Protein AF-A0A959CHP0-F1 (afdb_monomer_lite)

pLDDT: mean 83.51, std 12.18, range [39.91, 97.44]

Foldseek 3Di:
DLQPDPLHLVVLVVVLVVVQVVADWDQDPPVGTDGDVVSNLVSLLVSLVSLLVSLVVSLVVCVVVLVVLVVVLVVLVVVLVVLCVVCVVVVPDDPVCVPVPDDSVVVNVVSVVVNVVSVVVSVVSVVVSVVSNVVSVVSNVVSCVVRPDDDD

Secondary structure (DSSP, 8-state):
-GGGSTT-HHHHHHHHHHHHHTSPEEE-GGG-EEE-HHHHHHHHHHHHHHHHHHHHHHHHHHHHHHHHHHHHHHHHHHHHHHHHHHHTTTTT--GGGGGSS--HHHHHHHHHHHHHHHHHHHHHHHHHHHHHHHHHHHHHHHHHHHHSPP--

Structure (mmCIF, N/CA/C/O backbone):
data_AF-A0A959CHP0-F1
#
_entry.id   AF-A0A959CHP0-F1
#
loop_
_atom_site.group_PDB
_atom_site.id
_atom_site.type_symbol
_atom_site.label_atom_id
_atom_site.label_alt_id
_atom_site.label_comp_id
_atom_site.label_asym_id
_atom_site.label_entity_id
_atom_site.label_seq_id
_atom_site.pdbx_PDB_ins_code
_atom_site.Cartn_x
_atom_site.Cartn_y
_atom_site.Cartn_z
_atom_site.occupancy
_atom_site.B_iso_or_equiv
_atom_site.auth_seq_id
_atom_site.auth_comp_id
_atom_site.auth_asym_id
_atom_site.auth_atom_id
_atom_site.pdbx_PDB_model_num
ATOM 1 N N . ALA A 1 1 ? -5.119 -7.737 -7.107 1.00 64.62 1 ALA A N 1
ATOM 2 C CA . ALA A 1 1 ? -4.441 -6.666 -6.349 1.00 64.62 1 ALA A CA 1
ATOM 3 C C . ALA A 1 1 ? -4.162 -7.187 -4.946 1.00 64.62 1 ALA A C 1
ATOM 5 O O . ALA A 1 1 ? -5.028 -7.884 -4.427 1.00 64.62 1 ALA A O 1
ATOM 6 N N . ILE A 1 2 ? -2.987 -6.911 -4.366 1.00 68.12 2 ILE A N 1
ATOM 7 C CA . ILE A 1 2 ? -2.627 -7.350 -2.997 1.00 68.12 2 ILE A CA 1
ATOM 8 C C . ILE A 1 2 ? -3.651 -6.820 -1.976 1.00 68.12 2 ILE A C 1
ATOM 10 O O . ILE A 1 2 ? -4.036 -7.533 -1.058 1.00 68.12 2 ILE A O 1
ATOM 14 N N . ASP A 1 3 ? -4.227 -5.648 -2.245 1.00 69.88 3 ASP A N 1
ATOM 15 C CA . ASP A 1 3 ? -5.275 -5.024 -1.428 1.00 69.88 3 ASP A CA 1
ATOM 16 C C . ASP A 1 3 ? -6.627 -5.784 -1.433 1.00 69.88 3 ASP A C 1
ATOM 18 O O . ASP A 1 3 ? -7.498 -5.505 -0.614 1.00 69.88 3 ASP A O 1
ATOM 22 N N . ASN A 1 4 ? -6.816 -6.775 -2.316 1.00 77.31 4 ASN A N 1
ATOM 23 C CA . ASN A 1 4 ? -8.032 -7.604 -2.394 1.00 77.31 4 ASN A CA 1
ATOM 24 C C . ASN A 1 4 ? -7.861 -8.985 -1.740 1.00 77.31 4 ASN A C 1
ATOM 26 O O . ASN A 1 4 ? -8.641 -9.896 -2.014 1.00 77.31 4 ASN A O 1
ATOM 30 N N . GLN A 1 5 ? -6.810 -9.180 -0.946 1.00 81.25 5 GLN A N 1
ATOM 31 C CA . GLN A 1 5 ? -6.627 -10.427 -0.211 1.00 81.25 5 GLN A CA 1
ATOM 32 C C . GLN A 1 5 ? -7.566 -10.519 0.998 1.00 81.25 5 GLN A C 1
ATOM 34 O O . GLN A 1 5 ? -7.949 -9.485 1.546 1.00 81.25 5 GLN A O 1
ATOM 39 N N . PRO A 1 6 ? -7.903 -11.744 1.444 1.00 83.50 6 PRO A N 1
ATOM 40 C CA . PRO A 1 6 ? -8.631 -11.939 2.691 1.00 83.50 6 PRO A CA 1
ATOM 41 C C . PRO A 1 6 ? -7.939 -11.222 3.857 1.00 83.50 6 PRO A C 1
ATOM 43 O O . PRO A 1 6 ? -6.713 -11.266 3.987 1.00 83.50 6 PRO A O 1
ATOM 46 N N . GLY A 1 7 ? -8.727 -10.580 4.711 1.00 85.19 7 GLY A N 1
ATOM 47 C CA . GLY A 1 7 ? -8.256 -9.766 5.826 1.00 85.19 7 GLY A CA 1
ATOM 48 C C . GLY A 1 7 ? -7.838 -8.345 5.446 1.00 85.19 7 GLY A C 1
ATOM 49 O O . GLY A 1 7 ? -7.156 -7.703 6.243 1.00 85.19 7 GLY A O 1
ATOM 50 N N . ASN A 1 8 ? -8.216 -7.848 4.263 1.00 91.88 8 ASN A N 1
ATOM 51 C CA . ASN A 1 8 ? -7.910 -6.478 3.850 1.00 91.88 8 ASN A CA 1
ATOM 52 C C . ASN A 1 8 ? -8.588 -5.408 4.721 1.00 91.88 8 ASN A C 1
ATOM 54 O O . ASN A 1 8 ? -9.454 -5.684 5.551 1.00 91.88 8 ASN A O 1
ATOM 58 N N . HIS A 1 9 ? -8.207 -4.148 4.494 1.00 92.75 9 HIS A N 1
ATOM 59 C CA . HIS A 1 9 ? -8.751 -3.012 5.239 1.00 92.75 9 HIS A CA 1
ATOM 60 C C . HIS A 1 9 ? -10.284 -2.943 5.188 1.00 92.75 9 HIS A C 1
ATOM 62 O O . HIS A 1 9 ? -10.900 -2.736 6.225 1.00 92.75 9 HIS A O 1
ATOM 68 N N . ALA A 1 10 ? -10.904 -3.209 4.034 1.00 93.81 10 ALA A N 1
ATOM 69 C CA . ALA A 1 10 ? -12.361 -3.176 3.900 1.00 93.81 10 ALA A CA 1
ATOM 70 C C . ALA A 1 10 ? -13.061 -4.262 4.740 1.00 93.81 10 ALA A C 1
ATOM 72 O O . ALA A 1 10 ? -14.099 -4.007 5.349 1.00 93.81 10 ALA A O 1
ATOM 73 N N . GLU A 1 11 ? -12.495 -5.468 4.803 1.00 94.88 11 GLU A N 1
ATOM 74 C CA . GLU A 1 11 ? -13.004 -6.547 5.653 1.00 94.88 11 GLU A CA 1
ATOM 75 C C . GLU A 1 11 ? -12.806 -6.245 7.142 1.00 94.88 11 GLU A C 1
ATOM 77 O O . GLU A 1 11 ? -13.680 -6.554 7.955 1.00 94.88 11 GLU A O 1
ATOM 82 N N . ILE A 1 12 ? -11.686 -5.613 7.508 1.00 95.81 12 ILE A N 1
ATOM 83 C CA . ILE A 1 12 ? -11.437 -5.159 8.881 1.00 95.81 12 ILE A CA 1
ATOM 84 C C . ILE A 1 12 ? -12.461 -4.083 9.280 1.00 95.81 12 ILE A C 1
ATOM 86 O O . ILE A 1 12 ? -13.065 -4.203 10.346 1.00 95.81 12 ILE A O 1
ATOM 90 N N . ASP A 1 13 ? -12.729 -3.104 8.414 1.00 95.62 13 ASP A N 1
ATOM 91 C CA . ASP A 1 13 ? -13.728 -2.052 8.646 1.00 95.62 13 ASP A CA 1
ATOM 92 C C . ASP A 1 13 ? -15.145 -2.629 8.771 1.00 95.62 13 ASP A C 1
ATOM 94 O O . ASP A 1 13 ? -15.922 -2.250 9.655 1.00 95.62 13 ASP A O 1
ATOM 98 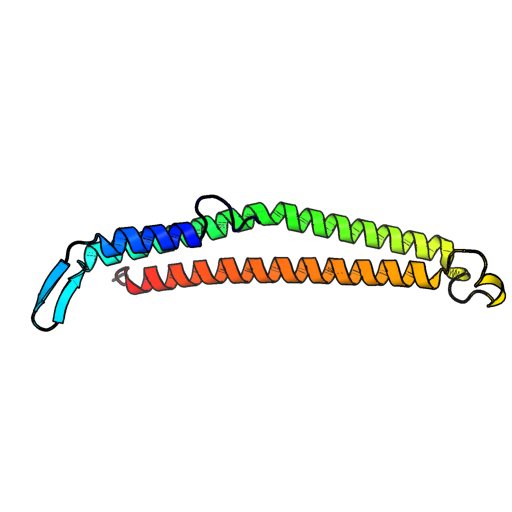N N . ALA A 1 14 ? -15.499 -3.578 7.901 1.00 96.25 14 ALA A N 1
ATOM 99 C CA . ALA A 1 14 ? -16.786 -4.260 7.958 1.00 96.25 14 ALA A CA 1
ATOM 100 C C . ALA A 1 14 ? -16.953 -5.044 9.272 1.00 96.25 14 ALA A C 1
ATOM 102 O O . ALA A 1 14 ? -18.017 -4.986 9.899 1.00 96.25 14 ALA A O 1
ATOM 103 N N . ASP A 1 15 ? -15.904 -5.741 9.721 1.00 96.88 15 ASP A N 1
ATOM 104 C CA . ASP A 1 15 ? -15.911 -6.457 10.997 1.00 96.88 15 ASP A CA 1
ATOM 105 C C . ASP A 1 15 ? -15.999 -5.503 12.195 1.00 96.88 15 ASP A C 1
ATOM 107 O O . ASP A 1 15 ? -16.783 -5.762 13.113 1.00 96.88 15 ASP A O 1
ATOM 111 N N . PHE A 1 16 ? -15.270 -4.381 12.169 1.00 96.69 16 PHE A N 1
ATOM 112 C CA . PHE A 1 16 ? -15.366 -3.334 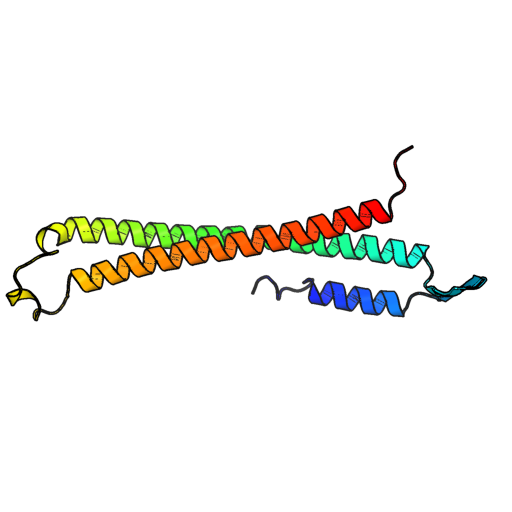13.186 1.00 96.69 16 PHE A CA 1
ATOM 113 C C . PHE A 1 16 ? -16.796 -2.816 13.306 1.00 96.69 16 PHE A C 1
ATOM 115 O O . PHE A 1 16 ? -17.366 -2.868 14.393 1.00 96.69 16 PHE A O 1
ATOM 122 N N . ASN A 1 17 ? -17.412 -2.389 12.200 1.00 96.38 17 ASN A N 1
ATOM 123 C CA . ASN A 1 17 ? -18.774 -1.848 12.213 1.00 96.38 17 ASN A CA 1
ATOM 124 C C . ASN A 1 17 ? -19.782 -2.867 12.758 1.00 96.38 17 ASN A C 1
ATOM 126 O O . ASN A 1 17 ? -20.648 -2.532 13.570 1.00 96.38 17 ASN A O 1
ATOM 130 N N . ARG A 1 18 ? -19.647 -4.137 12.361 1.00 97.44 18 ARG A N 1
ATOM 131 C CA . ARG A 1 18 ? -20.485 -5.229 12.864 1.00 97.44 18 ARG A CA 1
ATOM 132 C C . ARG A 1 18 ? -20.324 -5.419 14.375 1.00 97.44 18 ARG A C 1
ATOM 134 O O . ARG A 1 18 ? -21.330 -5.497 15.079 1.00 97.44 18 ARG A O 1
ATOM 141 N N . LYS A 1 19 ? -19.085 -5.488 14.876 1.00 95.56 19 LYS A N 1
ATOM 142 C CA . LYS A 1 19 ? -18.788 -5.652 16.310 1.00 95.56 19 LYS A CA 1
ATOM 143 C C . LYS A 1 19 ? -19.221 -4.429 17.120 1.00 95.56 19 LYS A C 1
ATOM 145 O O . LYS A 1 19 ? -19.825 -4.600 18.172 1.00 95.56 19 LYS A O 1
ATOM 150 N N . TYR A 1 20 ? -18.979 -3.225 16.608 1.00 94.94 20 TYR A N 1
ATOM 151 C CA . TYR A 1 20 ? -19.328 -1.954 17.242 1.00 94.94 20 TYR A CA 1
ATOM 152 C C . TYR A 1 20 ? -20.839 -1.819 17.448 1.00 94.94 20 TYR A C 1
ATOM 154 O O . TYR A 1 20 ? -21.304 -1.528 18.549 1.00 94.94 20 TYR A O 1
ATOM 162 N N . ASN A 1 21 ? -21.625 -2.114 16.410 1.00 93.88 21 ASN A N 1
ATOM 163 C CA . ASN A 1 21 ? -23.084 -2.061 16.489 1.00 93.88 21 ASN A CA 1
ATOM 164 C C . ASN A 1 21 ? -23.656 -3.079 17.487 1.00 93.88 21 ASN A C 1
ATOM 166 O O . ASN A 1 21 ? -24.666 -2.798 18.134 1.00 93.88 21 ASN A O 1
ATOM 170 N N . ALA A 1 22 ? -22.988 -4.226 17.640 1.00 94.50 22 ALA A N 1
A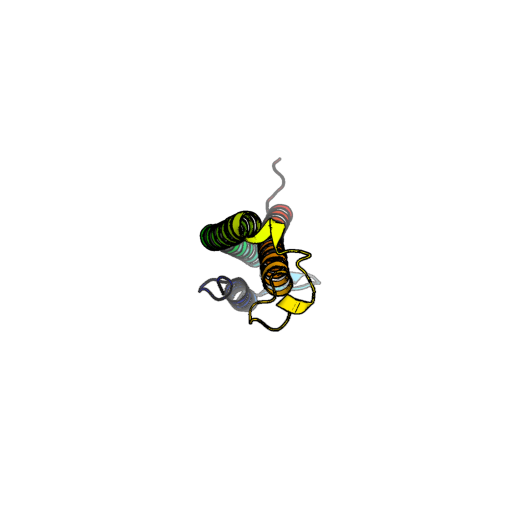TOM 171 C CA . ALA A 1 22 ? -23.349 -5.272 18.591 1.00 94.50 22 ALA A CA 1
ATOM 172 C C . ALA A 1 22 ? -22.901 -4.990 20.038 1.00 94.50 22 ALA A C 1
ATOM 174 O O . ALA A 1 22 ? -23.276 -5.748 20.934 1.00 94.50 22 ALA A O 1
ATOM 175 N N . LEU A 1 23 ? -22.119 -3.931 20.292 1.00 93.06 23 LEU A N 1
ATOM 176 C CA . LEU A 1 23 ? -21.718 -3.582 21.653 1.00 93.06 23 LEU A CA 1
ATOM 177 C C . LEU A 1 23 ? -22.945 -3.212 22.504 1.00 93.06 23 LEU A C 1
ATOM 179 O O . LEU A 1 23 ? -23.832 -2.488 22.023 1.00 93.06 23 LEU A O 1
ATOM 183 N N . PRO A 1 24 ? -22.994 -3.676 23.768 1.00 90.25 24 PRO A N 1
ATOM 184 C CA . PRO A 1 24 ? -24.060 -3.313 24.684 1.00 90.25 24 PRO A CA 1
ATOM 185 C C . PRO A 1 24 ? -24.034 -1.809 24.954 1.00 90.25 24 PRO A C 1
ATOM 187 O O . PRO A 1 24 ? -22.977 -1.175 25.014 1.00 90.25 24 PRO A O 1
ATOM 190 N N . GLU A 1 25 ? -25.224 -1.244 25.114 1.00 90.25 25 GLU A N 1
ATOM 191 C CA . GLU A 1 25 ? -25.394 0.146 25.512 1.00 90.25 25 GLU A CA 1
ATOM 192 C C . GLU A 1 25 ? -25.523 0.247 27.026 1.00 90.25 25 GLU A C 1
ATOM 194 O O . GLU A 1 25 ? -26.265 -0.509 27.655 1.00 90.25 25 GLU A O 1
ATOM 199 N N . ILE A 1 26 ? -24.824 1.221 27.594 1.00 87.06 26 ILE A N 1
ATOM 200 C CA . ILE A 1 26 ? -24.905 1.597 28.997 1.00 87.06 26 ILE A CA 1
ATOM 201 C C . ILE A 1 26 ? -25.516 2.994 29.116 1.00 87.06 26 ILE A C 1
ATOM 203 O O . ILE A 1 26 ? -25.385 3.839 28.228 1.00 87.06 26 ILE A O 1
ATOM 207 N N . ILE A 1 27 ? -26.208 3.245 30.224 1.00 83.12 27 ILE A N 1
ATOM 208 C CA . ILE A 1 27 ? -26.733 4.576 30.536 1.00 83.12 27 ILE A CA 1
ATOM 209 C C . ILE A 1 27 ? -25.591 5.402 31.126 1.00 83.12 27 ILE A C 1
ATOM 211 O O . ILE A 1 27 ? -25.032 5.031 32.157 1.00 83.12 27 ILE A O 1
ATOM 215 N N . ALA A 1 28 ? -25.273 6.528 30.496 1.00 77.69 28 ALA A N 1
ATOM 216 C CA . ALA A 1 28 ? -24.208 7.427 30.921 1.00 77.69 28 ALA A CA 1
ATOM 217 C C . ALA A 1 28 ? -24.767 8.787 31.340 1.00 77.69 28 ALA A C 1
ATOM 219 O O . ALA A 1 28 ? -24.578 9.798 30.668 1.00 77.69 28 ALA A O 1
ATOM 220 N N . GLY A 1 29 ? -25.476 8.797 32.472 1.00 72.56 29 GLY A N 1
ATOM 221 C CA . GLY A 1 29 ? -25.998 10.023 33.078 1.00 72.56 29 GLY A CA 1
ATOM 222 C C . GLY A 1 29 ? -26.803 10.883 32.095 1.00 72.56 29 GLY A C 1
ATOM 223 O O . GLY A 1 29 ? -27.721 10.391 31.440 1.00 72.56 29 GLY A O 1
ATOM 224 N N . GLU A 1 30 ? -26.448 12.167 31.990 1.00 72.50 30 GLU A N 1
ATOM 225 C CA . GLU A 1 30 ? -27.113 13.155 31.122 1.00 72.50 30 GLU A CA 1
ATOM 226 C C . GLU A 1 30 ? -26.829 12.968 29.621 1.00 72.50 30 GLU A C 1
ATOM 228 O O . GLU A 1 30 ? -27.571 13.487 28.790 1.00 72.50 30 GLU A O 1
ATOM 233 N N . ALA A 1 31 ? -25.801 12.194 29.250 1.00 69.19 31 ALA A N 1
ATOM 234 C CA . ALA A 1 31 ? -25.434 11.945 27.853 1.00 69.19 31 ALA A CA 1
ATOM 235 C C . ALA A 1 31 ? -26.328 10.893 27.159 1.00 69.19 31 ALA A C 1
ATOM 237 O O . ALA A 1 31 ? -26.166 10.626 25.969 1.00 69.19 31 ALA A O 1
ATOM 238 N N . GLY A 1 32 ? -27.288 10.296 27.876 1.00 76.31 32 GLY A N 1
ATOM 239 C CA . GLY A 1 32 ? -28.184 9.269 27.342 1.00 76.31 32 GLY A CA 1
ATOM 240 C C . GLY A 1 32 ? -27.546 7.875 27.293 1.00 76.31 32 GLY A C 1
ATOM 241 O O . GLY A 1 32 ? -26.741 7.509 28.151 1.00 76.31 32 GLY A O 1
ATOM 242 N N . ARG A 1 33 ? -27.966 7.048 26.326 1.00 82.50 33 ARG A N 1
ATOM 243 C CA . ARG A 1 33 ? -27.403 5.704 26.108 1.00 82.50 33 ARG A CA 1
ATOM 244 C C . ARG A 1 33 ? -26.188 5.805 25.195 1.00 82.50 33 ARG A C 1
ATOM 246 O O . ARG A 1 33 ? -26.299 6.336 24.095 1.00 82.50 33 ARG A O 1
ATOM 253 N N . GLN A 1 34 ? -25.066 5.254 25.635 1.00 86.00 34 GLN A N 1
ATOM 254 C CA . GLN A 1 34 ? -23.841 5.155 24.844 1.00 86.00 34 GLN A CA 1
ATOM 255 C C . GLN A 1 34 ? -23.346 3.711 24.814 1.00 86.00 34 GLN A C 1
ATOM 257 O O . GLN A 1 34 ? -23.704 2.916 25.684 1.00 86.00 34 GLN A O 1
ATOM 262 N N . LYS A 1 35 ? -22.519 3.358 23.825 1.00 89.25 35 LYS A N 1
ATOM 263 C CA . LYS A 1 35 ? -21.826 2.064 23.833 1.00 89.25 35 LYS A CA 1
ATOM 264 C C . LYS A 1 35 ? -20.917 1.972 25.059 1.00 89.25 35 LYS A C 1
ATOM 266 O O . LYS A 1 35 ? -20.412 2.988 25.534 1.00 89.25 35 LYS A O 1
ATOM 271 N N . ASP A 1 36 ? -20.738 0.762 25.587 1.00 90.06 36 ASP A N 1
ATOM 272 C CA . ASP A 1 36 ? -19.790 0.518 26.675 1.00 90.06 36 ASP A CA 1
ATOM 273 C C . ASP A 1 36 ? -18.384 1.016 26.266 1.00 90.06 36 ASP A C 1
ATOM 275 O O . ASP A 1 36 ? -17.801 0.477 25.316 1.00 90.06 36 ASP A O 1
ATOM 279 N N . PRO A 1 37 ? -17.831 2.031 26.955 1.00 88.38 37 PRO A N 1
ATOM 280 C CA . PRO A 1 37 ? -16.595 2.686 26.551 1.00 88.38 37 PRO A CA 1
ATOM 281 C C . PRO A 1 37 ? -15.369 1.779 26.695 1.00 88.38 37 PRO A C 1
ATOM 283 O O . PRO A 1 37 ? -14.424 1.916 25.919 1.00 88.38 37 PRO A O 1
ATOM 286 N N . GLU A 1 38 ? -15.370 0.824 27.632 1.00 90.69 38 GLU A N 1
ATOM 287 C CA . GLU A 1 38 ? -14.255 -0.114 27.805 1.00 90.69 38 GLU A CA 1
ATOM 288 C C . GLU A 1 38 ? -14.246 -1.169 26.697 1.00 90.69 38 GLU A C 1
ATOM 290 O O . GLU A 1 38 ? -13.183 -1.543 26.188 1.00 90.69 38 GLU A O 1
ATOM 295 N N . LEU A 1 39 ? -15.426 -1.635 26.283 1.00 91.94 39 LEU A N 1
ATOM 296 C CA . LEU A 1 39 ? -15.541 -2.561 25.156 1.00 91.94 39 LEU A CA 1
ATOM 297 C C . LEU A 1 39 ? -15.264 -1.865 23.820 1.00 91.94 39 LEU A C 1
ATOM 299 O O . LEU A 1 39 ? -14.556 -2.426 22.982 1.00 91.94 39 LEU A O 1
ATOM 303 N N . GLU A 1 40 ? -15.751 -0.637 23.640 1.00 92.94 40 GLU A N 1
ATOM 304 C CA . GLU A 1 40 ? -15.435 0.191 22.475 1.00 92.94 40 GLU A CA 1
ATOM 305 C C . GLU A 1 40 ? -13.925 0.425 22.360 1.00 92.94 40 GLU A C 1
ATOM 307 O O . GLU A 1 40 ? -13.337 0.199 21.301 1.00 92.94 40 GLU A O 1
ATOM 312 N N . LYS A 1 41 ? -13.280 0.818 23.461 1.00 92.06 41 LYS A N 1
ATOM 313 C CA . LYS A 1 41 ? -11.831 1.007 23.539 1.00 92.06 41 LYS A CA 1
ATOM 314 C C . LYS A 1 41 ? -11.066 -0.246 23.112 1.00 92.06 41 LYS A C 1
ATOM 316 O O . LYS A 1 41 ? -10.182 -0.161 22.258 1.00 92.06 41 LYS A O 1
ATOM 321 N N . LYS A 1 42 ? -11.407 -1.412 23.674 1.00 93.75 42 LYS A N 1
ATOM 322 C CA . LYS A 1 42 ? -10.771 -2.692 23.308 1.00 93.75 42 LYS A CA 1
ATOM 323 C C . LYS A 1 42 ? -10.940 -2.996 21.822 1.00 93.75 42 LYS A C 1
ATOM 325 O O . LYS A 1 42 ? -9.965 -3.358 21.167 1.00 93.75 42 LYS A O 1
ATOM 330 N N . LEU A 1 43 ? -12.145 -2.794 21.290 1.00 95.44 43 LEU A N 1
ATOM 331 C CA . LEU A 1 43 ? -12.444 -3.023 19.880 1.00 95.44 43 LEU A CA 1
ATOM 332 C C . LEU A 1 43 ? -11.623 -2.105 18.961 1.00 95.44 43 LEU A C 1
ATOM 334 O O . LEU A 1 43 ? -11.102 -2.565 17.944 1.00 95.44 43 LEU A O 1
ATOM 338 N N . ARG A 1 44 ? -11.470 -0.824 19.315 1.00 94.62 44 ARG A N 1
ATOM 339 C CA . ARG A 1 44 ? -10.664 0.137 18.544 1.00 94.62 44 ARG A CA 1
ATOM 340 C C . ARG A 1 44 ? -9.185 -0.242 18.522 1.00 94.62 44 ARG A C 1
ATOM 342 O O . ARG A 1 44 ? -8.588 -0.237 17.449 1.00 94.62 44 ARG A O 1
ATOM 349 N N . ILE A 1 45 ? -8.623 -0.638 19.667 1.00 94.81 45 ILE A N 1
ATOM 350 C CA . ILE A 1 45 ? -7.235 -1.120 19.765 1.00 94.81 45 ILE A CA 1
ATOM 351 C C . ILE A 1 45 ? -7.027 -2.377 18.905 1.00 94.81 45 ILE A C 1
ATOM 353 O O . ILE A 1 45 ? -6.088 -2.425 18.112 1.00 94.81 45 ILE A O 1
ATOM 357 N N . GLU A 1 46 ? -7.910 -3.377 19.022 1.00 95.75 46 GLU A N 1
ATOM 358 C CA . GLU A 1 46 ? -7.842 -4.615 18.227 1.00 95.75 46 GLU A CA 1
ATOM 359 C C . GLU A 1 46 ? -7.896 -4.316 16.721 1.00 95.75 46 GLU A C 1
ATOM 361 O O . GLU A 1 46 ? -7.114 -4.853 15.937 1.00 95.75 46 GLU A O 1
ATOM 366 N N . THR A 1 47 ? -8.802 -3.429 16.313 1.00 95.81 47 THR A N 1
ATOM 367 C CA . THR A 1 47 ? -9.010 -3.071 14.903 1.00 95.81 47 THR A CA 1
ATOM 368 C C . THR A 1 47 ? -7.797 -2.346 14.326 1.00 95.81 47 THR A C 1
ATOM 370 O O . THR A 1 47 ? -7.308 -2.715 13.256 1.00 95.81 47 THR A O 1
ATOM 373 N N . ALA A 1 48 ? -7.253 -1.367 15.053 1.00 95.31 48 ALA A N 1
ATOM 374 C CA . ALA A 1 48 ? -6.053 -0.651 14.636 1.00 95.31 48 ALA A CA 1
ATOM 375 C C . ALA A 1 48 ? -4.837 -1.588 14.513 1.00 95.31 48 ALA A C 1
ATOM 377 O O . ALA A 1 48 ? -4.083 -1.501 13.541 1.00 95.31 48 ALA A O 1
ATOM 378 N N . ALA A 1 49 ? -4.676 -2.534 15.449 1.00 95.38 49 ALA A N 1
ATOM 379 C CA . ALA A 1 49 ? -3.624 -3.548 15.377 1.00 95.38 49 ALA A CA 1
ATOM 380 C C . ALA A 1 49 ? -3.756 -4.417 14.115 1.00 95.38 49 ALA A C 1
ATOM 382 O O . ALA A 1 49 ? -2.774 -4.609 13.398 1.00 95.38 49 ALA A O 1
ATOM 383 N N . ARG A 1 50 ? -4.972 -4.866 13.782 1.00 95.88 50 ARG A N 1
ATOM 384 C CA . ARG A 1 50 ? -5.230 -5.666 12.573 1.00 95.88 50 ARG A CA 1
ATOM 385 C C . ARG A 1 50 ? -4.923 -4.911 11.283 1.00 95.88 50 ARG A C 1
ATOM 387 O O . ARG A 1 50 ? -4.318 -5.487 10.381 1.00 95.88 50 ARG A O 1
ATOM 394 N N . HIS A 1 51 ? -5.287 -3.630 11.182 1.00 95.56 51 HIS A N 1
ATOM 395 C CA . HIS A 1 51 ? -4.926 -2.826 10.008 1.00 95.56 51 HIS A CA 1
ATOM 396 C C . HIS A 1 51 ? -3.413 -2.676 9.859 1.00 95.56 51 HIS A C 1
ATOM 398 O O . HIS A 1 51 ? -2.890 -2.812 8.752 1.00 95.56 51 HIS A O 1
ATOM 404 N N . ARG A 1 52 ? -2.706 -2.427 10.966 1.00 94.31 52 ARG A N 1
ATOM 405 C CA . ARG A 1 52 ? -1.243 -2.347 10.987 1.00 94.31 52 ARG A CA 1
ATOM 406 C C . ARG A 1 52 ? -0.600 -3.665 10.554 1.00 94.31 52 ARG A C 1
ATOM 408 O O . ARG A 1 52 ? 0.309 -3.659 9.726 1.00 94.31 52 ARG A O 1
ATOM 415 N N . GLU A 1 53 ? -1.076 -4.789 11.082 1.00 93.19 53 GLU A N 1
ATOM 416 C CA . GLU A 1 53 ? -0.594 -6.126 10.718 1.00 93.19 53 GLU A CA 1
ATOM 417 C C . GLU A 1 53 ? -0.812 -6.426 9.234 1.00 93.19 53 GLU A C 1
ATOM 419 O O . GLU A 1 53 ? 0.123 -6.859 8.556 1.00 93.19 53 GLU A O 1
ATOM 424 N N . PHE A 1 54 ? -2.005 -6.137 8.705 1.00 92.19 54 PHE A N 1
ATOM 425 C CA . PHE A 1 54 ? -2.295 -6.311 7.284 1.00 92.19 54 PHE A CA 1
ATOM 426 C C . PHE A 1 54 ? -1.419 -5.408 6.404 1.00 92.19 54 PHE A C 1
ATOM 428 O O . PHE A 1 54 ? -0.868 -5.876 5.405 1.00 92.19 54 PHE A O 1
ATOM 435 N N . ALA A 1 55 ? -1.225 -4.139 6.779 1.00 90.12 55 ALA A N 1
ATOM 436 C CA . ALA A 1 55 ? -0.358 -3.219 6.045 1.00 90.12 55 ALA A CA 1
ATOM 437 C C . ALA A 1 55 ? 1.102 -3.712 6.020 1.00 90.12 55 ALA A C 1
ATOM 439 O O . ALA A 1 55 ? 1.740 -3.736 4.964 1.00 90.12 55 ALA A O 1
ATOM 440 N N . ALA A 1 56 ? 1.616 -4.190 7.157 1.00 88.81 56 ALA A N 1
ATOM 441 C CA . ALA A 1 56 ? 2.956 -4.763 7.256 1.00 88.81 56 ALA A CA 1
ATOM 442 C C . ALA A 1 56 ? 3.101 -6.072 6.457 1.00 88.81 56 ALA A C 1
ATOM 444 O O . ALA A 1 56 ? 4.136 -6.308 5.826 1.00 88.81 56 ALA A O 1
ATOM 445 N N . ALA A 1 57 ? 2.076 -6.929 6.463 1.00 88.06 57 ALA A N 1
ATOM 446 C CA . ALA A 1 57 ? 2.049 -8.153 5.668 1.00 88.06 57 ALA A CA 1
ATOM 447 C C . ALA A 1 57 ? 2.023 -7.840 4.167 1.00 88.06 57 ALA A C 1
ATOM 449 O O . ALA A 1 57 ? 2.794 -8.425 3.406 1.00 88.06 57 ALA A O 1
ATOM 450 N N . SER A 1 58 ? 1.205 -6.869 3.761 1.00 86.12 58 SER A N 1
ATOM 451 C CA . SER A 1 58 ? 1.128 -6.384 2.385 1.00 86.12 58 SER A CA 1
ATOM 452 C C . SER A 1 58 ? 2.490 -5.886 1.916 1.00 86.12 58 SER A C 1
ATOM 454 O O . SER A 1 58 ? 2.961 -6.324 0.870 1.00 86.12 58 SER A O 1
ATOM 456 N N . LEU A 1 59 ? 3.187 -5.069 2.717 1.00 83.25 59 LEU A N 1
ATOM 457 C CA . LEU A 1 59 ? 4.521 -4.556 2.382 1.00 83.25 59 LEU A CA 1
ATOM 458 C C . LEU A 1 59 ? 5.499 -5.674 1.984 1.00 83.25 59 LEU A C 1
ATOM 460 O O . LEU A 1 59 ? 6.217 -5.534 0.995 1.00 83.25 59 LEU A O 1
ATOM 464 N N . LYS A 1 60 ? 5.485 -6.810 2.695 1.00 84.12 60 LYS A N 1
ATOM 465 C CA . LYS A 1 60 ? 6.330 -7.973 2.364 1.00 84.12 60 LYS A CA 1
ATOM 466 C C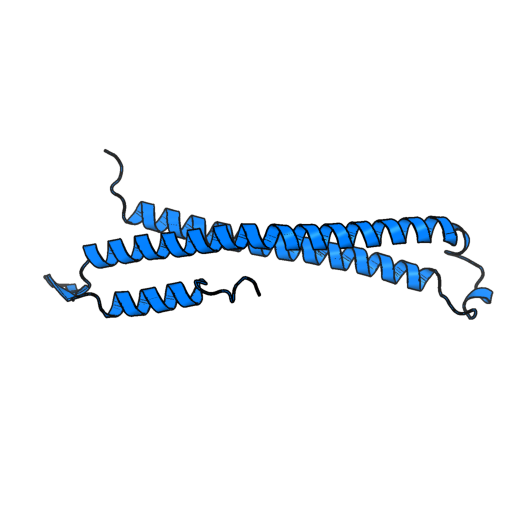 . LYS A 1 60 ? 5.996 -8.575 0.999 1.00 84.12 60 LYS A C 1
ATOM 468 O O . LYS A 1 60 ? 6.896 -9.033 0.305 1.00 84.12 60 LYS A O 1
ATOM 473 N N . GLN A 1 61 ? 4.725 -8.567 0.608 1.00 82.88 61 GLN A N 1
ATOM 474 C CA . GLN A 1 61 ? 4.278 -9.091 -0.684 1.00 82.88 61 GLN A CA 1
ATOM 475 C C . GLN A 1 61 ? 4.582 -8.149 -1.851 1.00 82.88 61 GLN A C 1
ATOM 477 O O . GLN A 1 61 ? 4.703 -8.597 -2.988 1.00 82.88 61 GLN A O 1
ATOM 482 N N . TYR A 1 62 ? 4.733 -6.853 -1.580 1.00 82.38 62 TYR A N 1
ATOM 483 C CA . TYR A 1 62 ? 5.112 -5.880 -2.597 1.00 82.38 62 TYR A CA 1
ATOM 484 C C . TYR A 1 62 ? 6.620 -5.860 -2.896 1.00 82.38 62 TYR A C 1
ATOM 486 O O . TYR A 1 62 ? 7.006 -5.359 -3.951 1.00 82.38 62 TYR A O 1
ATOM 494 N N . ILE A 1 63 ? 7.471 -6.432 -2.030 1.00 83.25 63 ILE A N 1
ATOM 495 C CA . ILE A 1 63 ? 8.919 -6.558 -2.283 1.00 83.25 63 ILE A CA 1
ATOM 496 C C . ILE A 1 63 ? 9.194 -7.328 -3.593 1.00 83.25 63 ILE A C 1
ATOM 498 O O . ILE A 1 63 ? 9.833 -6.746 -4.468 1.00 83.25 63 ILE A O 1
ATOM 502 N N . PRO A 1 64 ? 8.652 -8.549 -3.810 1.00 86.25 64 PRO A N 1
ATOM 503 C CA . PRO A 1 64 ? 8.818 -9.266 -5.077 1.00 86.25 64 PRO A CA 1
ATOM 504 C C . PRO A 1 64 ? 8.384 -8.470 -6.312 1.00 86.25 64 PRO A C 1
ATOM 506 O O . PRO A 1 64 ? 9.044 -8.535 -7.344 1.00 86.25 64 PRO A O 1
ATOM 509 N N . LEU A 1 65 ? 7.297 -7.696 -6.209 1.00 84.75 65 LEU A N 1
ATOM 510 C CA . LEU A 1 65 ? 6.806 -6.875 -7.318 1.00 84.75 65 LEU A CA 1
ATOM 511 C C . LEU A 1 65 ? 7.785 -5.743 -7.658 1.00 84.75 65 LEU A C 1
ATOM 513 O O . LEU A 1 65 ? 8.041 -5.469 -8.828 1.00 84.75 65 LEU A O 1
ATOM 517 N N . LEU A 1 66 ? 8.341 -5.075 -6.644 1.00 86.31 66 LEU A N 1
ATOM 518 C CA . LEU A 1 66 ? 9.349 -4.034 -6.850 1.00 86.31 66 LEU A CA 1
ATOM 519 C C . LEU A 1 66 ? 10.646 -4.615 -7.426 1.00 86.31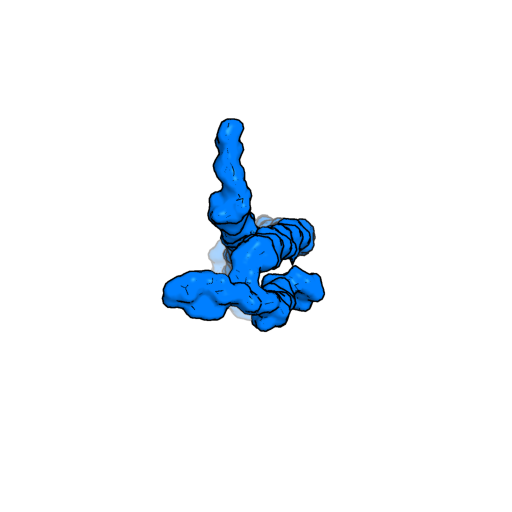 66 LEU A C 1
ATOM 521 O O . LEU A 1 66 ? 11.247 -3.991 -8.302 1.00 86.31 66 LEU A O 1
ATOM 525 N N . ASP A 1 67 ? 11.047 -5.807 -6.985 1.00 88.94 67 ASP A N 1
ATOM 526 C CA . ASP A 1 67 ? 12.203 -6.518 -7.536 1.00 88.94 67 ASP A CA 1
ATOM 527 C C . ASP A 1 67 ? 11.984 -6.910 -9.005 1.00 88.94 67 ASP A C 1
ATOM 529 O O . ASP A 1 67 ? 12.884 -6.731 -9.829 1.00 88.94 67 ASP A O 1
ATOM 533 N N . GLU A 1 68 ? 10.781 -7.365 -9.368 1.00 89.12 68 GLU A N 1
ATOM 534 C CA . GLU A 1 68 ? 10.412 -7.668 -10.755 1.00 89.12 68 GLU A CA 1
ATOM 535 C C . GLU A 1 68 ? 10.460 -6.417 -11.644 1.00 89.12 68 GLU A C 1
ATOM 537 O O . GLU A 1 68 ? 11.082 -6.437 -12.711 1.00 89.12 68 GLU A O 1
ATOM 542 N N . LEU A 1 69 ? 9.872 -5.306 -11.188 1.00 88.00 69 LEU A N 1
ATOM 543 C CA . LEU A 1 69 ? 9.896 -4.032 -11.914 1.00 88.00 69 LEU A CA 1
ATOM 544 C C . LEU A 1 69 ? 11.326 -3.505 -12.079 1.00 88.00 69 LEU A C 1
ATOM 546 O O . LEU A 1 69 ? 11.704 -3.042 -13.157 1.00 88.00 69 LEU A O 1
ATOM 550 N N . LYS A 1 70 ? 12.157 -3.623 -11.038 1.00 90.19 70 LYS A N 1
ATOM 551 C CA . LYS A 1 70 ? 13.579 -3.273 -11.105 1.00 90.19 70 LYS A CA 1
ATOM 552 C C . LYS A 1 70 ? 14.319 -4.153 -12.113 1.00 90.19 70 LYS A C 1
ATOM 554 O O . LYS A 1 70 ? 15.092 -3.633 -12.915 1.00 90.19 70 LYS A O 1
ATOM 559 N N . ALA A 1 71 ? 14.078 -5.462 -12.111 1.00 91.62 71 ALA A N 1
ATOM 560 C CA . ALA A 1 71 ? 14.683 -6.379 -13.073 1.00 91.62 71 ALA A CA 1
ATOM 561 C C . ALA A 1 71 ? 14.232 -6.082 -14.514 1.00 91.62 71 ALA A C 1
ATOM 563 O O . ALA A 1 71 ? 15.028 -6.176 -15.449 1.00 91.62 71 ALA A O 1
ATOM 564 N N . GLN A 1 72 ? 12.971 -5.696 -14.722 1.00 89.44 72 GLN A N 1
ATOM 565 C CA . GLN A 1 72 ? 12.482 -5.232 -16.020 1.00 89.44 72 GLN A CA 1
ATOM 566 C C . GLN A 1 72 ? 13.198 -3.954 -16.467 1.00 89.44 72 GLN A C 1
ATOM 568 O O . GLN A 1 72 ? 13.686 -3.908 -17.594 1.00 89.44 72 GLN A O 1
ATOM 573 N N . TYR A 1 73 ? 13.326 -2.963 -15.582 1.00 90.75 73 TYR A N 1
ATOM 574 C CA . TYR A 1 73 ? 14.049 -1.726 -15.872 1.00 90.75 73 TYR A CA 1
ATOM 575 C C . TYR A 1 73 ? 15.502 -1.998 -16.284 1.00 90.75 73 TYR A C 1
ATOM 577 O O . TYR A 1 73 ? 15.950 -1.490 -17.309 1.00 90.75 73 TYR A O 1
ATOM 585 N N . VAL A 1 74 ? 16.219 -2.849 -15.537 1.00 92.06 74 VAL A N 1
ATOM 586 C CA . VAL A 1 74 ? 17.605 -3.237 -15.863 1.00 92.06 74 VAL A CA 1
ATOM 587 C C . VAL A 1 74 ? 17.683 -3.891 -17.244 1.00 92.06 74 VAL A C 1
ATOM 589 O O . VAL A 1 74 ? 18.508 -3.487 -18.054 1.00 92.06 74 VAL A O 1
ATOM 592 N N . ARG A 1 75 ? 16.775 -4.821 -17.569 1.00 90.56 75 ARG A N 1
ATOM 593 C CA . ARG A 1 75 ? 16.743 -5.464 -18.897 1.00 90.56 75 ARG A CA 1
ATOM 594 C C . ARG A 1 75 ? 16.521 -4.469 -20.039 1.00 90.56 75 ARG A C 1
ATOM 596 O O . ARG A 1 75 ? 17.149 -4.602 -21.090 1.00 90.56 75 ARG A O 1
ATOM 603 N N . ILE A 1 76 ? 15.635 -3.489 -19.853 1.00 88.06 76 ILE A N 1
ATOM 604 C CA . ILE A 1 76 ? 15.389 -2.443 -20.857 1.00 88.06 76 ILE A CA 1
ATOM 605 C C . ILE A 1 76 ? 16.629 -1.553 -20.991 1.00 88.06 76 ILE A C 1
ATOM 607 O O . ILE A 1 76 ? 17.028 -1.247 -22.112 1.00 88.06 76 ILE A O 1
ATOM 611 N N . ALA A 1 77 ? 17.269 -1.187 -19.878 1.00 89.44 77 ALA A N 1
ATOM 612 C CA . ALA A 1 77 ? 18.483 -0.374 -19.882 1.00 89.44 77 ALA A CA 1
ATOM 613 C C . ALA A 1 77 ? 19.646 -1.08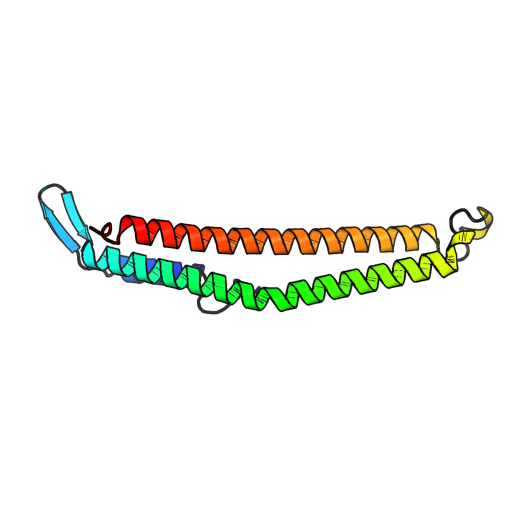5 -20.590 1.00 89.44 77 ALA A C 1
ATOM 615 O O . ALA A 1 77 ? 20.312 -0.482 -21.429 1.00 89.44 77 ALA A O 1
ATOM 616 N N . ASP A 1 78 ? 19.844 -2.377 -20.327 1.00 91.31 78 ASP A N 1
ATOM 617 C CA . ASP A 1 78 ? 20.862 -3.182 -21.003 1.00 91.31 78 ASP A CA 1
ATOM 618 C C . ASP A 1 78 ? 20.580 -3.281 -22.509 1.00 91.31 78 ASP A C 1
ATOM 620 O O . ASP A 1 78 ? 21.483 -3.096 -23.327 1.00 91.31 78 ASP A O 1
ATOM 624 N N . SER A 1 79 ? 19.316 -3.505 -22.885 1.00 86.69 79 SER A N 1
ATOM 625 C CA . SER A 1 79 ? 18.891 -3.555 -24.292 1.00 86.69 79 SER A CA 1
ATOM 626 C C . SER A 1 79 ? 19.110 -2.216 -24.997 1.00 86.69 79 SER A C 1
ATOM 628 O O . SER A 1 79 ? 19.600 -2.185 -26.124 1.00 86.69 79 SER A O 1
ATOM 630 N N . TYR A 1 80 ? 18.809 -1.107 -24.319 1.00 86.38 80 TYR A N 1
ATOM 631 C CA . TYR A 1 80 ? 19.074 0.245 -24.800 1.00 86.38 80 TYR A CA 1
ATOM 632 C C . TYR A 1 80 ? 20.574 0.478 -25.023 1.00 86.38 80 TYR A C 1
ATOM 634 O O . TYR A 1 80 ? 20.976 0.928 -26.094 1.00 86.38 80 TYR A O 1
ATOM 642 N N . MET A 1 81 ? 21.424 0.107 -24.060 1.00 87.31 81 MET A N 1
ATOM 643 C CA . MET A 1 81 ? 22.878 0.257 -24.183 1.00 87.31 81 MET A CA 1
ATOM 644 C C . MET A 1 81 ? 23.452 -0.577 -25.334 1.00 87.31 81 MET A C 1
ATOM 646 O O . MET A 1 81 ? 24.294 -0.087 -26.089 1.00 87.31 81 MET A O 1
ATOM 650 N N . GLN A 1 82 ? 22.975 -1.812 -25.513 1.00 87.25 82 GLN A N 1
ATOM 651 C CA . GLN A 1 82 ? 23.349 -2.660 -26.649 1.00 87.25 82 GLN A CA 1
ATOM 652 C C . GLN A 1 82 ? 22.874 -2.066 -27.980 1.00 87.25 82 GLN A C 1
ATOM 654 O O . GLN A 1 82 ? 23.630 -2.053 -28.953 1.00 87.25 82 GLN A O 1
ATOM 659 N N . PHE A 1 83 ? 21.649 -1.535 -28.020 1.00 84.00 83 PHE A N 1
ATOM 660 C CA . PHE A 1 83 ? 21.093 -0.887 -29.204 1.00 84.00 83 PHE A CA 1
ATOM 661 C C . PHE A 1 83 ? 21.912 0.342 -29.609 1.00 84.00 83 PHE A C 1
ATOM 663 O O . PHE A 1 83 ? 22.273 0.466 -30.780 1.00 84.00 83 PHE A O 1
ATOM 670 N N . ILE A 1 84 ? 22.262 1.201 -28.647 1.00 82.69 84 ILE A N 1
ATOM 671 C CA . ILE A 1 84 ? 23.146 2.351 -28.860 1.00 82.69 84 ILE A CA 1
ATOM 672 C C . ILE A 1 84 ? 24.510 1.888 -29.372 1.00 82.69 84 ILE A C 1
ATOM 674 O O . ILE A 1 84 ? 24.971 2.403 -30.385 1.00 82.69 84 ILE A O 1
ATOM 678 N N . ALA A 1 85 ? 25.140 0.893 -28.742 1.00 83.94 85 ALA A N 1
ATOM 679 C CA . ALA A 1 85 ? 26.447 0.396 -29.175 1.00 83.94 85 ALA A CA 1
ATOM 680 C C . ALA A 1 85 ? 26.434 -0.131 -30.624 1.00 83.94 85 ALA A C 1
ATOM 682 O O . ALA A 1 85 ? 27.380 0.106 -31.373 1.00 83.94 85 ALA A O 1
ATOM 683 N N . ALA A 1 86 ? 25.355 -0.803 -31.035 1.00 82.38 86 ALA A N 1
ATOM 684 C CA . ALA A 1 86 ? 25.210 -1.356 -32.380 1.00 82.38 86 ALA A CA 1
ATOM 685 C C . ALA A 1 86 ? 24.801 -0.318 -33.443 1.00 82.38 86 ALA A C 1
ATOM 687 O O . ALA A 1 86 ? 25.095 -0.509 -34.623 1.00 82.38 86 ALA A O 1
ATOM 688 N N . ASN A 1 87 ? 24.124 0.769 -33.052 1.00 75.75 87 ASN A N 1
ATOM 689 C CA . ASN A 1 87 ? 23.474 1.691 -33.992 1.00 75.75 87 ASN A CA 1
ATOM 690 C C . ASN A 1 87 ? 23.887 3.162 -33.831 1.00 75.75 87 ASN A C 1
ATOM 692 O O . ASN A 1 87 ? 23.318 4.016 -34.506 1.00 75.75 87 ASN A O 1
ATOM 696 N N . MET A 1 88 ? 24.893 3.472 -33.007 1.00 68.75 88 MET A N 1
ATOM 697 C CA . MET A 1 88 ? 25.326 4.846 -32.699 1.00 68.75 88 MET A CA 1
ATOM 698 C C . MET A 1 88 ? 25.566 5.706 -33.945 1.00 68.75 88 MET A C 1
ATOM 700 O O . MET A 1 88 ? 25.175 6.863 -33.982 1.00 68.75 88 MET A O 1
ATOM 704 N N . ASN A 1 89 ? 26.163 5.117 -34.985 1.00 67.38 89 ASN A N 1
ATOM 705 C CA . ASN A 1 89 ? 26.495 5.806 -36.237 1.00 67.38 89 ASN A CA 1
ATOM 706 C C . ASN A 1 89 ? 25.315 5.891 -37.224 1.00 67.38 89 ASN A C 1
ATOM 708 O O . ASN A 1 89 ? 25.448 6.489 -38.289 1.00 67.38 89 ASN A O 1
ATOM 712 N N . ARG A 1 90 ? 24.194 5.229 -36.914 1.00 65.94 90 ARG A N 1
ATOM 713 C CA . ARG A 1 90 ? 22.954 5.234 -37.707 1.00 65.94 90 ARG A CA 1
ATOM 714 C C . ARG A 1 90 ? 21.929 6.218 -37.149 1.00 65.94 90 ARG A C 1
ATOM 716 O O . ARG A 1 90 ? 21.060 6.640 -37.899 1.00 65.94 90 ARG A O 1
ATOM 723 N N . VAL A 1 91 ? 22.063 6.602 -35.878 1.00 58.81 91 VAL A N 1
ATOM 724 C CA . VAL A 1 91 ? 21.377 7.757 -35.289 1.00 58.81 91 VAL A CA 1
ATOM 725 C C . VAL A 1 91 ? 21.974 9.009 -35.945 1.00 58.81 91 VAL A C 1
ATOM 727 O O . VAL A 1 91 ? 23.162 9.274 -35.768 1.00 58.81 91 VAL A O 1
ATOM 730 N N . ASN A 1 92 ? 21.179 9.746 -36.728 1.00 56.75 92 ASN A N 1
ATOM 731 C CA . ASN A 1 92 ? 21.612 10.794 -37.684 1.00 56.75 92 ASN A CA 1
ATOM 732 C C . ASN A 1 92 ? 22.136 10.287 -39.050 1.00 56.75 92 ASN A C 1
ATOM 734 O O . ASN A 1 92 ? 22.875 10.999 -39.735 1.00 56.75 92 ASN A O 1
ATOM 738 N N . GLY A 1 93 ? 21.773 9.069 -39.465 1.00 56.19 93 GLY A N 1
ATOM 739 C CA . GLY A 1 93 ? 22.094 8.541 -40.794 1.00 56.19 93 GLY A CA 1
ATOM 740 C C . GLY A 1 93 ? 21.337 9.248 -41.931 1.00 56.19 93 GLY A C 1
ATOM 741 O O . GLY A 1 93 ? 20.224 9.728 -41.745 1.00 56.19 93 GLY A O 1
ATOM 742 N N . ASN A 1 94 ? 21.961 9.302 -43.114 1.00 55.12 94 ASN A N 1
ATOM 743 C CA . ASN A 1 94 ? 21.480 9.962 -44.337 1.00 55.12 94 ASN A CA 1
ATOM 744 C C . ASN A 1 94 ? 19.962 9.733 -44.601 1.00 55.12 94 ASN A C 1
ATOM 746 O O . ASN A 1 94 ? 19.531 8.577 -44.556 1.00 55.12 94 ASN A O 1
ATOM 750 N N . PRO A 1 95 ? 19.157 10.774 -44.920 1.00 56.41 95 PRO A N 1
ATOM 751 C CA . PRO A 1 95 ? 17.703 10.678 -45.138 1.00 56.41 95 PRO A CA 1
ATOM 752 C C . PRO A 1 95 ? 17.242 9.624 -46.159 1.00 56.41 95 PRO A C 1
ATOM 754 O O . PRO A 1 95 ? 16.102 9.172 -46.086 1.00 56.41 95 PRO A O 1
ATOM 757 N N . ASP A 1 96 ? 18.115 9.175 -47.061 1.00 57.47 96 ASP A N 1
ATOM 758 C CA . ASP A 1 96 ? 17.817 8.098 -48.014 1.00 57.47 96 ASP A CA 1
ATOM 759 C C . ASP A 1 96 ? 17.533 6.739 -47.334 1.00 57.47 96 ASP A C 1
ATOM 761 O O . ASP A 1 96 ? 16.861 5.889 -47.912 1.00 57.47 96 ASP A O 1
ATOM 765 N N . GLY A 1 97 ? 17.987 6.534 -46.089 1.00 54.88 97 GLY A N 1
ATOM 766 C CA . GLY A 1 97 ? 17.752 5.312 -45.305 1.00 54.88 97 GLY A CA 1
ATOM 767 C C . GLY A 1 97 ? 16.431 5.275 -44.521 1.00 54.88 97 GLY A C 1
ATOM 768 O O . GLY A 1 97 ? 16.150 4.275 -43.860 1.00 54.88 97 GLY A O 1
ATOM 769 N N . LEU A 1 98 ? 15.610 6.334 -44.578 1.00 53.16 98 LEU A N 1
ATOM 770 C CA . LEU A 1 98 ? 14.351 6.446 -43.817 1.00 53.16 98 LEU A CA 1
ATOM 771 C C . LEU A 1 98 ? 13.277 5.421 -44.228 1.00 53.16 98 LEU A C 1
ATOM 773 O O . LEU A 1 98 ? 12.384 5.128 -43.433 1.00 53.16 98 LEU A O 1
ATOM 777 N N . TYR A 1 99 ? 13.358 4.871 -45.444 1.00 53.97 99 TYR A N 1
ATOM 778 C CA . TYR A 1 99 ? 12.345 3.966 -46.005 1.00 53.97 99 TYR A CA 1
ATOM 779 C C . TYR A 1 99 ? 12.695 2.469 -45.888 1.00 53.97 99 TYR A C 1
ATOM 781 O O . TYR A 1 99 ? 11.832 1.633 -46.147 1.00 53.97 99 TYR A O 1
ATOM 789 N N . ASP A 1 100 ? 13.900 2.117 -45.420 1.00 55.84 100 ASP A N 1
ATOM 790 C CA . ASP A 1 100 ? 14.419 0.733 -45.379 1.00 55.84 100 ASP A CA 1
ATOM 791 C C . ASP A 1 100 ? 14.070 -0.053 -44.091 1.00 55.84 100 ASP A C 1
ATOM 793 O O . ASP A 1 100 ? 14.700 -1.051 -43.739 1.00 55.84 100 ASP A O 1
ATOM 797 N N . GLY A 1 101 ? 13.002 0.341 -43.393 1.00 52.09 101 GLY A N 1
ATOM 798 C CA . GLY A 1 101 ? 12.239 -0.607 -42.568 1.00 52.09 101 GLY A CA 1
ATOM 799 C C . GLY A 1 101 ? 12.582 -0.724 -41.080 1.00 52.09 101 GLY A C 1
ATOM 800 O O . GLY A 1 101 ? 11.937 -1.509 -40.395 1.00 52.09 101 GLY A O 1
ATOM 801 N N . THR A 1 102 ? 13.488 0.080 -40.521 1.00 57.44 102 THR A N 1
ATOM 802 C CA . THR A 1 102 ? 13.524 0.306 -39.058 1.00 57.44 102 THR A CA 1
ATOM 803 C C . THR A 1 102 ? 14.125 1.672 -38.777 1.00 57.44 102 THR A C 1
ATOM 805 O O . THR A 1 102 ? 15.331 1.864 -38.895 1.00 57.44 102 THR A O 1
ATOM 808 N N . ASN A 1 103 ? 13.276 2.639 -38.431 1.00 71.25 103 ASN A N 1
ATOM 809 C CA . ASN A 1 103 ? 13.722 3.962 -38.020 1.00 71.25 103 ASN A CA 1
ATOM 810 C C . ASN A 1 103 ? 14.452 3.808 -36.669 1.00 71.25 103 ASN A C 1
ATOM 812 O O . ASN A 1 103 ? 13.833 3.496 -35.649 1.00 71.25 103 ASN A O 1
ATOM 816 N N . THR A 1 104 ? 15.781 3.933 -36.692 1.00 73.12 104 THR A N 1
ATOM 817 C CA . THR A 1 104 ? 16.652 3.773 -35.516 1.00 73.12 104 THR A CA 1
ATOM 818 C C . THR A 1 104 ? 16.211 4.715 -34.398 1.00 73.12 104 THR A C 1
ATOM 820 O O . THR A 1 104 ? 16.190 4.328 -33.231 1.00 73.12 104 THR A O 1
ATOM 823 N N . GLU A 1 105 ? 15.782 5.918 -34.767 1.00 73.50 105 GLU A N 1
ATOM 824 C CA . GLU A 1 105 ? 15.266 6.955 -33.887 1.00 73.50 105 GLU A CA 1
ATOM 825 C C . GLU A 1 105 ? 13.904 6.569 -33.278 1.00 73.50 105 GLU A C 1
ATOM 827 O O . GLU A 1 105 ? 13.661 6.856 -32.108 1.00 73.50 105 GLU A O 1
ATOM 832 N N . PHE A 1 106 ? 13.039 5.847 -34.000 1.00 76.38 106 PHE A N 1
ATOM 833 C CA . PHE A 1 106 ? 11.784 5.313 -33.445 1.00 76.38 106 PHE A CA 1
ATOM 834 C C . PHE A 1 106 ? 12.032 4.197 -32.421 1.00 76.38 106 PHE A C 1
ATOM 836 O O . PHE A 1 106 ? 11.409 4.172 -31.355 1.00 76.38 106 PHE A O 1
ATOM 843 N N . SER A 1 107 ? 12.956 3.281 -32.720 1.00 77.81 107 SER A N 1
ATOM 844 C CA . SER A 1 107 ? 13.370 2.236 -31.776 1.00 77.81 107 SER A CA 1
ATOM 845 C C . SER A 1 107 ? 14.007 2.850 -30.528 1.00 77.81 107 SER A C 1
ATOM 847 O O . SER A 1 107 ? 13.672 2.454 -29.412 1.00 77.81 107 SER A O 1
ATOM 849 N N . LEU A 1 108 ? 14.857 3.867 -30.707 1.00 81.00 108 LEU A N 1
ATOM 850 C CA . LEU A 1 108 ? 15.460 4.635 -29.621 1.00 81.00 108 LEU A CA 1
ATOM 851 C C . LEU A 1 108 ? 14.392 5.294 -28.737 1.00 81.00 108 LEU A C 1
ATOM 853 O O . LEU A 1 108 ? 14.354 5.041 -27.534 1.00 81.00 108 LEU A O 1
ATOM 857 N N . ALA A 1 109 ? 13.470 6.046 -29.343 1.00 81.12 109 ALA A N 1
ATOM 858 C CA . ALA A 1 109 ? 12.367 6.694 -28.638 1.00 81.12 109 ALA A CA 1
ATOM 859 C C . ALA A 1 109 ? 11.478 5.684 -27.889 1.00 81.12 109 ALA A C 1
ATOM 861 O O . ALA A 1 109 ? 11.000 5.962 -26.788 1.00 81.12 109 ALA A O 1
ATOM 862 N N . SER A 1 110 ? 11.282 4.485 -28.447 1.00 82.94 110 SER A N 1
ATOM 863 C CA . SER A 1 110 ? 10.522 3.409 -27.800 1.00 82.94 110 SER A CA 1
ATOM 864 C C . SER A 1 110 ? 11.229 2.868 -26.552 1.00 82.94 110 SER A C 1
ATOM 866 O O . SER A 1 110 ? 10.579 2.644 -25.526 1.00 82.94 110 SER A O 1
ATOM 868 N N . PHE A 1 111 ? 12.554 2.690 -26.600 1.00 83.69 111 PHE A N 1
ATOM 869 C CA . PHE A 1 111 ? 13.339 2.298 -25.426 1.00 83.69 111 PHE A CA 1
ATOM 870 C C . PHE A 1 111 ? 13.325 3.381 -24.346 1.00 83.69 111 PHE A C 1
ATOM 872 O O . PHE A 1 111 ? 13.076 3.072 -23.181 1.00 83.69 111 PHE A O 1
ATOM 879 N N . GLU A 1 112 ? 13.536 4.642 -24.719 1.00 84.69 112 GLU A N 1
ATOM 880 C CA . GLU A 1 112 ? 13.511 5.779 -23.791 1.00 84.69 112 GLU A CA 1
ATOM 881 C C . GLU A 1 112 ? 12.140 5.930 -23.121 1.00 84.69 112 GLU A C 1
ATOM 883 O O . GLU A 1 112 ? 12.052 6.073 -21.900 1.00 84.69 112 GLU A O 1
ATOM 888 N N . SER A 1 113 ? 11.058 5.816 -23.898 1.00 87.69 113 SER A N 1
ATOM 889 C CA . SER A 1 113 ? 9.690 5.825 -23.374 1.00 87.69 113 SER A CA 1
ATOM 890 C C . SER A 1 113 ? 9.448 4.665 -22.405 1.00 87.69 113 SER A C 1
ATOM 892 O O . SER A 1 113 ? 8.867 4.868 -21.337 1.00 87.69 113 SER A O 1
ATOM 894 N N . SER A 1 114 ? 9.955 3.471 -22.723 1.00 85.25 114 SER A N 1
ATOM 895 C CA . SER A 1 114 ? 9.844 2.296 -21.852 1.00 85.25 114 SER A CA 1
ATOM 896 C C . SER A 1 114 ? 10.621 2.473 -20.543 1.00 85.25 114 SER A C 1
ATOM 898 O O . SER A 1 114 ? 10.096 2.156 -19.478 1.00 85.25 114 SER A O 1
ATOM 900 N N . LEU A 1 115 ? 11.835 3.037 -20.591 1.00 86.06 115 LEU A N 1
ATOM 901 C CA . LEU A 1 115 ? 12.633 3.356 -19.400 1.00 86.06 115 LEU A CA 1
ATOM 902 C C . LEU A 1 115 ? 11.925 4.370 -18.499 1.00 86.06 115 LEU A C 1
ATOM 904 O O . LEU A 1 115 ? 11.826 4.156 -17.288 1.00 86.06 115 LEU A O 1
ATOM 908 N N . LEU A 1 116 ? 11.400 5.449 -19.087 1.00 87.06 116 LEU A N 1
ATOM 909 C CA . LEU A 1 116 ? 10.634 6.461 -18.359 1.00 87.06 116 LEU A CA 1
ATOM 910 C C . LEU A 1 116 ? 9.371 5.859 -17.736 1.00 87.06 116 LEU A C 1
ATOM 912 O O . LEU A 1 116 ? 9.116 6.076 -16.551 1.00 87.06 116 LEU A O 1
ATOM 916 N N . GLY A 1 117 ? 8.615 5.069 -18.501 1.00 87.88 117 GLY A N 1
ATOM 917 C CA . GLY A 1 117 ? 7.410 4.388 -18.031 1.00 87.88 117 GLY A CA 1
ATOM 918 C C . GLY A 1 117 ? 7.695 3.461 -16.850 1.00 87.88 117 GLY A C 1
ATOM 919 O O . GLY A 1 117 ? 7.100 3.622 -15.785 1.00 87.88 117 GLY A O 1
ATOM 920 N N . SER A 1 118 ? 8.675 2.562 -16.989 1.00 86.25 118 SER A N 1
ATOM 921 C CA . SER A 1 118 ? 9.074 1.649 -15.912 1.00 86.25 118 SER A CA 1
ATOM 922 C C . SER A 1 118 ? 9.574 2.393 -14.668 1.00 86.25 118 SER A C 1
ATOM 924 O O . SER A 1 118 ? 9.229 2.015 -13.549 1.00 86.25 118 SER A O 1
ATOM 926 N N . GLY A 1 119 ? 10.338 3.478 -14.834 1.00 84.06 119 GLY A N 1
ATOM 927 C CA . GLY A 1 119 ? 10.786 4.311 -13.715 1.00 84.06 119 GLY A CA 1
ATOM 928 C C . GLY A 1 119 ? 9.624 4.975 -12.966 1.00 84.06 119 GLY A C 1
ATOM 929 O O . GLY A 1 119 ? 9.580 4.950 -11.732 1.00 84.06 119 GLY A O 1
ATOM 930 N N . LEU A 1 120 ? 8.652 5.528 -13.697 1.00 88.19 120 LEU A N 1
ATOM 931 C CA . LEU A 1 120 ? 7.448 6.126 -13.114 1.00 88.19 120 LEU A CA 1
ATOM 932 C C . LEU A 1 120 ? 6.589 5.093 -12.381 1.00 88.19 120 LEU A C 1
ATOM 934 O O . LEU A 1 120 ? 6.085 5.391 -11.296 1.00 88.19 120 LEU A O 1
ATOM 938 N N . ASP A 1 121 ? 6.456 3.885 -12.927 1.00 85.00 121 ASP A N 1
ATOM 939 C CA . ASP A 1 121 ? 5.709 2.805 -12.285 1.00 85.00 121 ASP A CA 1
ATOM 940 C C . ASP A 1 121 ? 6.348 2.365 -10.968 1.00 85.00 121 ASP A C 1
ATOM 942 O O . ASP A 1 121 ? 5.645 2.275 -9.958 1.00 85.00 121 ASP A O 1
ATOM 946 N N . ILE A 1 122 ? 7.675 2.196 -10.925 1.00 86.31 122 ILE A N 1
ATOM 947 C CA . ILE A 1 122 ? 8.402 1.893 -9.681 1.00 86.31 122 ILE A CA 1
ATOM 948 C C . ILE A 1 122 ? 8.148 2.983 -8.632 1.00 86.31 122 ILE A C 1
ATOM 950 O O . ILE A 1 122 ? 7.785 2.678 -7.493 1.00 86.31 122 ILE A O 1
ATOM 954 N N . ILE A 1 123 ? 8.295 4.260 -9.007 1.00 84.19 123 ILE A N 1
ATOM 955 C CA . ILE A 1 123 ? 8.095 5.394 -8.091 1.00 84.19 123 ILE A CA 1
ATOM 956 C C . ILE A 1 123 ? 6.655 5.437 -7.578 1.00 84.19 123 ILE A C 1
ATOM 958 O O . ILE A 1 123 ? 6.429 5.658 -6.385 1.00 84.19 123 ILE A O 1
ATOM 962 N N . ARG A 1 124 ? 5.674 5.253 -8.466 1.00 87.56 124 ARG A N 1
ATOM 963 C CA . ARG A 1 124 ? 4.250 5.272 -8.123 1.00 87.56 124 ARG A CA 1
ATOM 964 C C . ARG A 1 124 ? 3.919 4.174 -7.119 1.00 87.56 124 ARG A C 1
ATOM 966 O O . ARG A 1 124 ? 3.341 4.482 -6.076 1.00 87.56 124 ARG A O 1
ATOM 973 N N . GLN A 1 125 ? 4.347 2.944 -7.398 1.00 85.00 125 GLN A N 1
ATOM 974 C CA . GLN A 1 125 ? 4.110 1.799 -6.521 1.00 85.00 125 GLN A CA 1
ATOM 975 C C . GLN A 1 125 ? 4.799 1.994 -5.168 1.00 85.00 125 GLN A C 1
ATOM 977 O O . GLN A 1 125 ? 4.146 1.902 -4.131 1.00 85.00 125 GLN A O 1
ATOM 982 N N . ALA A 1 126 ? 6.080 2.374 -5.153 1.00 85.00 126 ALA A N 1
ATOM 983 C CA . ALA A 1 126 ? 6.811 2.631 -3.912 1.00 85.00 126 ALA A CA 1
ATOM 984 C C . ALA A 1 126 ? 6.135 3.718 -3.055 1.00 85.00 126 ALA A C 1
ATOM 986 O O . ALA A 1 126 ? 5.922 3.524 -1.859 1.00 85.00 126 ALA A O 1
ATOM 987 N N . ARG A 1 127 ? 5.720 4.841 -3.662 1.00 85.19 127 ARG A N 1
ATOM 988 C CA . ARG A 1 127 ? 5.023 5.926 -2.948 1.00 85.19 127 ARG A CA 1
ATOM 989 C C . ARG A 1 127 ? 3.691 5.479 -2.363 1.00 85.19 127 ARG A C 1
ATOM 991 O O . ARG A 1 127 ? 3.401 5.830 -1.221 1.00 85.19 127 ARG A O 1
ATOM 998 N N . GLN A 1 128 ? 2.880 4.756 -3.134 1.00 85.12 128 GLN A N 1
ATOM 999 C CA . GLN A 1 128 ? 1.586 4.261 -2.665 1.00 85.12 128 GLN A CA 1
ATOM 1000 C C . GLN A 1 128 ? 1.766 3.349 -1.448 1.00 85.12 128 GLN A C 1
ATOM 1002 O O . GLN A 1 128 ? 1.070 3.516 -0.448 1.00 85.12 128 GLN A O 1
ATOM 1007 N N . LEU A 1 129 ? 2.754 2.459 -1.495 1.00 84.12 129 LEU A N 1
ATOM 1008 C CA . LEU A 1 129 ? 3.048 1.512 -0.423 1.00 84.12 129 LEU A CA 1
ATOM 1009 C C . LEU A 1 129 ? 3.545 2.169 0.850 1.00 84.12 129 LEU A C 1
ATOM 1011 O O . LEU A 1 129 ? 3.036 1.876 1.936 1.00 84.12 129 LEU A O 1
ATOM 1015 N N . THR A 1 130 ? 4.514 3.073 0.721 1.00 84.62 130 THR A N 1
ATOM 1016 C CA . THR A 1 130 ? 5.042 3.815 1.864 1.00 84.62 130 THR A CA 1
ATOM 1017 C C . THR A 1 130 ? 3.944 4.643 2.515 1.00 84.62 130 THR A C 1
ATOM 1019 O O . THR A 1 130 ? 3.820 4.615 3.735 1.00 84.62 130 THR A O 1
ATOM 1022 N N . ARG A 1 131 ? 3.111 5.332 1.721 1.00 87.25 131 ARG A N 1
ATOM 1023 C CA . ARG A 1 131 ? 1.994 6.125 2.251 1.00 87.25 131 ARG A CA 1
ATOM 1024 C C . ARG A 1 131 ? 0.971 5.255 2.964 1.00 87.25 131 ARG A C 1
ATOM 1026 O O . ARG A 1 131 ? 0.656 5.556 4.104 1.00 87.25 131 ARG A O 1
ATOM 1033 N N . ASN A 1 132 ? 0.505 4.175 2.334 1.00 86.75 132 ASN A N 1
ATOM 1034 C CA . ASN A 1 132 ? -0.499 3.298 2.934 1.00 86.75 132 ASN A CA 1
ATOM 1035 C C . ASN A 1 132 ? 0.006 2.718 4.267 1.00 86.75 132 ASN A C 1
ATOM 1037 O O . ASN A 1 132 ? -0.656 2.835 5.292 1.00 86.75 132 ASN A O 1
ATOM 1041 N N . THR A 1 133 ? 1.232 2.186 4.283 1.00 87.50 133 THR A N 1
ATOM 1042 C CA . THR A 1 133 ? 1.835 1.629 5.506 1.00 87.50 133 THR A CA 1
ATOM 1043 C C . THR A 1 133 ? 1.996 2.692 6.596 1.00 87.50 133 THR A C 1
ATOM 1045 O O . THR A 1 133 ? 1.658 2.440 7.750 1.00 87.50 133 THR A O 1
ATOM 1048 N N . ALA A 1 134 ? 2.463 3.892 6.237 1.00 88.94 134 ALA A N 1
ATOM 1049 C CA . ALA A 1 134 ? 2.614 4.995 7.182 1.00 88.94 134 ALA A CA 1
ATOM 1050 C C . ALA A 1 134 ? 1.268 5.458 7.757 1.00 88.94 134 ALA A C 1
ATOM 1052 O O . ALA A 1 134 ? 1.186 5.710 8.953 1.00 88.94 134 ALA A O 1
ATOM 1053 N N . THR A 1 135 ? 0.213 5.524 6.940 1.00 92.44 135 THR A N 1
ATOM 1054 C CA . THR A 1 135 ? -1.138 5.884 7.393 1.00 92.44 135 THR A CA 1
ATOM 1055 C C . THR A 1 135 ? -1.654 4.911 8.450 1.00 92.44 135 THR A C 1
ATOM 1057 O O . THR A 1 135 ? -2.172 5.351 9.474 1.00 92.44 135 THR A O 1
ATOM 1060 N N . TRP A 1 136 ? -1.488 3.602 8.249 1.00 93.38 136 TRP A N 1
ATOM 1061 C CA . TRP A 1 136 ? -1.966 2.612 9.221 1.00 93.38 136 TRP A CA 1
ATOM 1062 C C . TRP A 1 136 ? -1.092 2.514 10.468 1.00 93.38 136 TRP A C 1
ATOM 1064 O O . TRP A 1 136 ? -1.618 2.284 11.555 1.00 93.38 136 TRP A O 1
ATOM 1074 N N . GLU A 1 137 ? 0.215 2.750 10.345 1.00 93.06 137 GLU A N 1
ATOM 1075 C CA . GLU A 1 137 ? 1.078 2.911 11.516 1.00 93.06 137 GLU A CA 1
ATOM 1076 C C . GLU A 1 137 ? 0.664 4.145 12.326 1.00 93.06 137 GLU A C 1
ATOM 1078 O O . GLU A 1 137 ? 0.490 4.045 13.535 1.00 93.06 137 GLU A O 1
ATOM 1083 N N . GLN A 1 138 ? 0.443 5.289 11.672 1.00 93.00 138 GLN A N 1
ATOM 1084 C CA . GLN A 1 138 ? -0.001 6.513 12.336 1.00 93.00 138 GLN A CA 1
ATOM 1085 C C . GLN A 1 138 ? -1.346 6.311 13.044 1.00 93.00 138 GLN A C 1
ATOM 1087 O O . GLN A 1 138 ? -1.449 6.623 14.226 1.00 93.00 138 GLN A O 1
ATOM 1092 N N . ASN A 1 139 ? -2.340 5.735 12.359 1.00 93.31 139 ASN A N 1
ATOM 1093 C CA . ASN A 1 139 ? -3.642 5.415 12.949 1.00 93.31 139 ASN A CA 1
ATOM 1094 C C . ASN A 1 139 ? -3.480 4.551 14.209 1.00 93.31 139 ASN A C 1
ATOM 1096 O O . ASN A 1 139 ? -4.051 4.858 15.254 1.00 93.31 139 ASN A O 1
ATOM 1100 N N . TYR A 1 140 ? -2.643 3.512 14.136 1.00 95.25 140 TYR A N 1
ATOM 1101 C CA . TYR A 1 140 ? -2.345 2.677 15.291 1.00 95.25 140 TYR A CA 1
ATOM 1102 C C . TYR A 1 140 ? -1.750 3.488 16.444 1.00 95.25 140 TYR A C 1
ATOM 1104 O O . TYR A 1 140 ? -2.253 3.396 17.560 1.00 95.25 140 TYR A O 1
ATOM 1112 N N . GLN A 1 141 ? -0.734 4.318 16.195 1.00 93.25 141 GLN A N 1
ATOM 1113 C CA . GLN A 1 141 ? -0.124 5.148 17.240 1.00 93.25 141 GLN A CA 1
ATOM 1114 C C . GLN A 1 141 ? -1.131 6.120 17.871 1.00 93.25 141 GLN A C 1
ATOM 1116 O O . GLN A 1 141 ? -1.168 6.241 19.094 1.00 93.25 141 GLN A O 1
ATOM 1121 N N . GLU A 1 142 ? -1.983 6.756 17.066 1.00 93.56 142 GLU A N 1
ATOM 1122 C CA . GLU A 1 142 ? -3.041 7.655 17.540 1.00 93.56 142 GLU A CA 1
ATOM 1123 C C . GLU A 1 142 ? -4.049 6.920 18.436 1.00 93.56 142 GLU A C 1
ATOM 1125 O O . GLU A 1 142 ? -4.375 7.401 19.523 1.00 93.56 142 GLU A O 1
ATOM 1130 N N . VAL A 1 143 ? -4.490 5.721 18.038 1.00 92.44 143 VAL A N 1
ATOM 1131 C CA . VAL A 1 143 ? -5.378 4.873 18.852 1.00 92.44 143 VAL A CA 1
ATOM 1132 C C . VAL A 1 143 ? -4.686 4.460 20.150 1.00 92.44 143 VAL A C 1
ATOM 1134 O O . VAL A 1 143 ? -5.270 4.581 21.228 1.00 92.44 143 VAL A O 1
ATOM 1137 N N . MET A 1 144 ? -3.434 4.008 20.089 1.00 91.62 144 MET A N 1
ATOM 1138 C CA . MET A 1 144 ? -2.700 3.610 21.290 1.00 91.62 144 MET A CA 1
ATOM 1139 C C . MET A 1 144 ? -2.487 4.793 22.237 1.00 91.62 144 MET A C 1
ATOM 1141 O O . MET A 1 144 ? -2.638 4.620 23.441 1.00 91.62 144 MET A O 1
ATOM 1145 N N . GLN A 1 145 ? -2.202 5.991 21.728 1.00 90.12 145 GLN A N 1
ATOM 1146 C CA . GLN A 1 145 ? -2.050 7.198 22.542 1.00 90.12 145 GLN A CA 1
ATOM 1147 C C . GLN A 1 145 ? -3.377 7.658 23.160 1.00 90.12 145 GLN A C 1
ATOM 1149 O O . GLN A 1 145 ? -3.391 8.112 24.301 1.00 90.12 145 GLN A O 1
ATOM 1154 N N . ALA A 1 146 ? -4.488 7.534 22.431 1.00 88.00 146 ALA A N 1
ATOM 1155 C CA . ALA A 1 146 ? -5.810 7.903 22.929 1.00 88.00 146 ALA A CA 1
ATOM 1156 C C . ALA A 1 146 ? -6.319 6.953 24.025 1.00 88.00 146 ALA A C 1
ATOM 1158 O O . ALA A 1 146 ? -7.088 7.368 24.892 1.00 88.00 146 ALA A O 1
ATOM 1159 N N . TYR A 1 147 ? -5.913 5.679 23.984 1.00 84.94 147 TYR A N 1
ATOM 1160 C CA . TYR A 1 147 ? -6.516 4.637 24.812 1.00 84.94 147 TYR A CA 1
ATOM 1161 C C . TYR A 1 147 ? -5.566 3.940 25.798 1.00 84.94 147 TYR A C 1
ATOM 1163 O O . TYR A 1 147 ? -6.054 3.323 26.748 1.00 84.94 147 TYR A O 1
ATOM 1171 N N . LEU A 1 148 ? -4.243 4.018 25.659 1.00 75.25 148 LEU A N 1
ATOM 1172 C CA . LEU A 1 148 ? -3.332 3.563 26.716 1.00 75.25 148 LEU A CA 1
ATOM 1173 C C . LEU A 1 148 ? -3.148 4.661 27.769 1.00 75.25 148 LEU A C 1
ATOM 1175 O O . LEU A 1 148 ? -3.012 5.830 27.411 1.00 75.25 148 LEU A O 1
ATOM 1179 N N . PRO A 1 149 ? -3.105 4.311 29.067 1.00 59.16 149 PRO A N 1
ATOM 1180 C CA . PRO A 1 149 ? -2.739 5.279 30.089 1.00 59.16 149 PRO A CA 1
ATOM 1181 C C . PRO A 1 149 ? -1.318 5.793 29.822 1.00 59.16 149 PRO A C 1
ATOM 1183 O O . PRO A 1 149 ? -0.424 5.016 29.467 1.00 59.16 149 PRO A O 1
ATOM 1186 N N . ALA A 1 150 ? -1.109 7.099 30.004 1.00 56.59 150 ALA A N 1
ATOM 1187 C CA . ALA A 1 150 ? 0.236 7.652 30.093 1.00 56.59 150 ALA A CA 1
ATOM 1188 C C . ALA A 1 150 ? 0.986 6.885 31.191 1.00 56.59 150 ALA A C 1
ATOM 1190 O O . ALA A 1 150 ? 0.441 6.667 32.271 1.00 56.59 150 ALA A O 1
ATOM 1191 N N . LYS A 1 151 ? 2.202 6.419 30.892 1.00 50.97 151 LYS A N 1
ATOM 1192 C CA . LYS A 1 151 ? 3.063 5.821 31.916 1.00 50.97 151 LYS A CA 1
ATOM 1193 C C . LYS A 1 151 ? 3.309 6.881 32.994 1.00 50.97 151 LYS A C 1
ATOM 1195 O O . LYS A 1 151 ? 3.892 7.915 32.670 1.00 50.97 151 LYS A O 1
ATOM 1200 N N . GLU A 1 152 ? 2.820 6.628 34.207 1.00 39.91 152 GLU A N 1
ATOM 1201 C CA . GLU A 1 152 ? 3.231 7.332 35.432 1.00 39.91 152 GLU A CA 1
ATOM 1202 C C . GLU A 1 152 ? 4.708 7.066 35.748 1.00 39.91 152 GLU A C 1
ATOM 1204 O O . GLU A 1 152 ? 5.181 5.932 35.479 1.00 39.91 152 GLU A O 1
#

Sequence (152 aa):
AIDNQPGNHAEIDADFNRKYNALPEIIAGEAGRQKDPELEKKLRIETAARHREFAAASLKQYIPLLDELKAQYVRIADSYMQFIAANMNRVNGNPDGLYDGTNTEFSLASFESSLLGSGLDIIRQARQLTRNTATWEQNYQEVMQAYLPAKE

Radius of gyration: 27.17 Å; chains: 1; bounding box: 55×25×83 Å